Protein AF-A0A4Q9LI13-F1 (afdb_monomer_lite)

pLDDT: mean 93.91, std 5.32, range [58.59, 97.56]

Secondary structure (DSSP, 8-state):
--GGG------PPPPHHHHHHHHHHHHHHTT--B-HHHHHHHHHHHHHS-HHHHHHHHHHHHHHHHTTTS-B-HHHHHHHHHHS--HHHHHHHHT-

Organism: NCBI:txid148818

Sequence (96 aa):
DFIDRALIVKTEEYTGKEIESIVKLRMEEENIAIDKESLKYLVDIASNTSLRYSLNLLTFSNARASKRNRSIILEDIKRVSDIFLDENRAISCLNK

InterPro domains:
  IPR027238 RuvB-like [PTHR11093] (1-94)
  IPR027417 P-loop containing nucleoside triphosphate hydrolase [SSF52540] (2-76)
  IPR041048 RuvB-like, AAA-lid domain [PF17856] (22-86)

Structure (mmCIF, N/CA/C/O backbone):
data_AF-A0A4Q9LI13-F1
#
_entry.id   AF-A0A4Q9LI13-F1
#
loop_
_atom_site.group_PDB
_atom_site.id
_atom_site.type_symbol
_atom_site.label_atom_id
_atom_site.label_alt_id
_atom_site.label_comp_id
_atom_site.label_asym_id
_atom_site.label_entity_id
_atom_site.label_seq_id
_atom_site.pdbx_PDB_ins_code
_atom_site.Cartn_x
_atom_site.Cartn_y
_atom_site.Cartn_z
_atom_site.occupancy
_atom_site.B_iso_or_equiv
_atom_site.auth_seq_id
_atom_site.auth_comp_id
_atom_site.auth_asym_id
_atom_site.auth_atom_id
_atom_site.pdbx_PDB_model_num
ATOM 1 N N . ASP A 1 1 ? -16.788 -9.697 33.188 1.00 69.69 1 ASP A N 1
ATOM 2 C CA . ASP A 1 1 ? -15.831 -10.367 34.084 1.00 69.69 1 ASP A CA 1
ATOM 3 C C . ASP A 1 1 ? -14.404 -10.519 33.537 1.00 69.69 1 ASP A C 1
ATOM 5 O O . ASP A 1 1 ? -13.459 -10.193 34.245 1.00 69.69 1 ASP A O 1
ATOM 9 N N . PHE A 1 2 ? -14.178 -10.993 32.299 1.00 77.56 2 PHE A N 1
ATOM 10 C CA . PHE A 1 2 ? -12.813 -11.019 31.722 1.00 77.56 2 PHE A CA 1
ATOM 11 C C . PHE A 1 2 ? -12.345 -9.655 31.188 1.00 77.56 2 PHE A C 1
ATOM 13 O O . PHE A 1 2 ? -11.173 -9.323 31.331 1.00 77.56 2 PHE A O 1
ATOM 20 N N . ILE A 1 3 ? -13.257 -8.847 30.632 1.00 85.38 3 ILE A N 1
ATOM 21 C CA . ILE A 1 3 ? -12.951 -7.478 30.175 1.00 85.38 3 ILE A CA 1
ATOM 22 C C . ILE A 1 3 ? -12.543 -6.578 31.351 1.00 85.38 3 ILE A C 1
ATOM 24 O O . ILE A 1 3 ? -11.632 -5.773 31.209 1.00 85.38 3 ILE A O 1
ATOM 28 N N . ASP A 1 4 ? -13.129 -6.785 32.533 1.00 85.62 4 ASP A N 1
ATOM 29 C CA . ASP A 1 4 ? -12.859 -5.986 33.740 1.00 85.62 4 ASP A CA 1
ATOM 30 C C . ASP A 1 4 ? -11.448 -6.211 34.318 1.00 85.62 4 ASP A C 1
ATOM 32 O O . ASP A 1 4 ? -10.968 -5.426 35.131 1.00 85.62 4 ASP A O 1
ATOM 36 N N . ARG A 1 5 ? -10.767 -7.280 33.882 1.00 92.44 5 ARG A N 1
ATOM 37 C CA . ARG A 1 5 ? -9.383 -7.6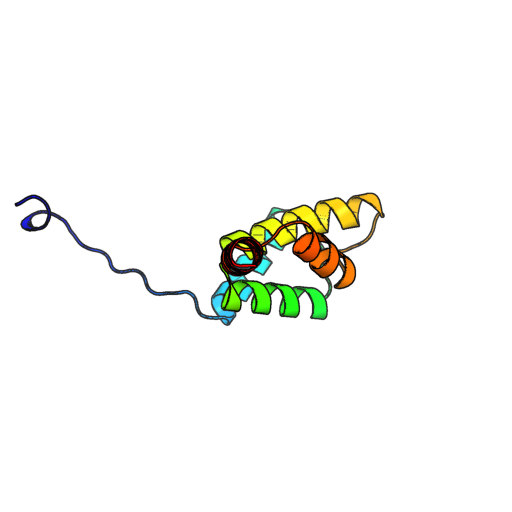24 34.249 1.00 92.44 5 ARG A CA 1
ATOM 38 C C . ARG A 1 5 ? -8.389 -7.399 33.104 1.00 92.44 5 ARG A C 1
ATOM 40 O O . ARG A 1 5 ? -7.214 -7.731 33.250 1.00 92.44 5 ARG A O 1
ATOM 47 N N . ALA A 1 6 ? -8.842 -6.868 31.967 1.00 91.75 6 ALA A N 1
ATOM 48 C CA . ALA A 1 6 ? -8.015 -6.643 30.788 1.00 91.75 6 ALA A CA 1
ATOM 49 C C . ALA A 1 6 ? -7.553 -5.180 30.695 1.00 91.75 6 ALA A C 1
ATOM 51 O O . ALA A 1 6 ? -8.344 -4.251 30.844 1.00 91.75 6 ALA A O 1
ATOM 52 N N . LEU A 1 7 ? -6.270 -4.970 30.381 1.00 92.88 7 LEU A N 1
ATOM 53 C CA . LEU A 1 7 ? -5.757 -3.655 29.996 1.00 92.88 7 LEU A CA 1
ATOM 54 C C . LEU A 1 7 ? -6.065 -3.415 28.514 1.00 92.88 7 LEU A C 1
ATOM 56 O O . LEU A 1 7 ? -5.505 -4.083 27.645 1.00 92.88 7 LEU A O 1
ATOM 60 N N . ILE A 1 8 ? -6.944 -2.456 28.224 1.00 93.31 8 ILE A N 1
ATOM 61 C CA . ILE A 1 8 ? -7.295 -2.089 26.849 1.00 93.31 8 ILE A CA 1
ATOM 62 C C . ILE A 1 8 ? -6.334 -1.004 26.364 1.00 93.31 8 ILE A C 1
ATOM 64 O O . ILE A 1 8 ? -6.390 0.137 26.822 1.00 93.31 8 ILE A O 1
ATOM 68 N N . VAL A 1 9 ? -5.486 -1.352 25.399 1.00 94.94 9 VAL A N 1
ATOM 69 C CA . VAL A 1 9 ? -4.653 -0.389 24.670 1.00 94.94 9 VAL A CA 1
ATOM 70 C C . VAL A 1 9 ? -5.351 -0.054 23.360 1.00 94.94 9 VAL A C 1
ATOM 72 O O . VAL A 1 9 ? -5.613 -0.938 22.547 1.00 94.94 9 VAL A O 1
ATOM 75 N N . LYS A 1 10 ? -5.687 1.222 23.169 1.00 94.94 10 LYS A N 1
ATOM 76 C CA . LYS A 1 10 ? -6.313 1.696 21.933 1.00 94.94 10 LYS A CA 1
ATOM 77 C C . LYS A 1 10 ? -5.249 1.932 20.868 1.00 94.94 10 LYS A C 1
ATOM 79 O O . LYS A 1 10 ? -4.173 2.441 21.169 1.00 94.94 10 LYS A O 1
ATOM 84 N N . THR A 1 11 ? -5.584 1.594 19.633 1.00 96.06 11 THR A N 1
ATOM 85 C CA . THR A 1 11 ? -4.802 1.929 18.444 1.00 96.06 11 THR A CA 1
ATOM 86 C C . THR A 1 11 ? -5.591 2.907 17.592 1.00 96.06 11 THR A C 1
ATOM 88 O O . THR A 1 11 ? -6.818 2.819 17.531 1.00 96.06 11 THR A O 1
ATOM 91 N N . GLU A 1 12 ? -4.886 3.813 16.930 1.00 94.62 12 GLU A N 1
ATOM 92 C CA . GLU A 1 12 ? -5.468 4.766 15.988 1.00 94.62 12 GLU A CA 1
ATOM 93 C C . GLU A 1 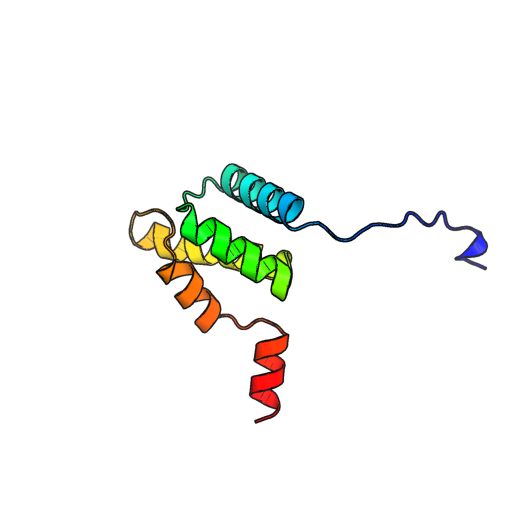12 ? -5.178 4.327 14.551 1.00 94.62 12 GLU A C 1
ATOM 95 O O . GLU A 1 12 ? -4.278 3.521 14.297 1.00 94.62 12 GLU A O 1
ATOM 100 N N . GLU A 1 13 ? -5.978 4.823 13.612 1.00 93.81 13 GLU A N 1
ATOM 101 C CA . GLU A 1 13 ? -5.753 4.576 12.192 1.00 93.81 13 GLU A CA 1
ATOM 102 C C . GLU A 1 13 ? -4.530 5.346 11.696 1.00 93.81 13 GLU A C 1
ATOM 104 O O . GLU A 1 13 ? -4.263 6.470 12.118 1.00 93.81 13 GLU A O 1
ATOM 109 N N . TYR A 1 14 ? -3.808 4.748 10.751 1.00 95.62 14 TYR A N 1
ATOM 110 C CA . TYR A 1 14 ? -2.674 5.410 10.126 1.00 95.62 14 TYR A CA 1
ATOM 111 C C . TYR A 1 14 ? -3.128 6.561 9.230 1.00 95.62 14 TYR A C 1
ATOM 113 O O . TYR A 1 14 ? -4.011 6.422 8.383 1.00 95.62 14 TYR A O 1
ATOM 121 N N . THR A 1 15 ? -2.435 7.684 9.345 1.00 95.19 15 THR A N 1
ATOM 122 C CA . THR A 1 15 ? -2.549 8.811 8.424 1.00 95.19 15 THR A CA 1
ATOM 123 C C . THR A 1 15 ? -1.920 8.483 7.067 1.00 95.19 15 THR A C 1
ATOM 125 O O . THR A 1 15 ? -1.041 7.627 6.953 1.00 95.19 15 THR A O 1
ATOM 128 N N . GLY A 1 16 ? -2.283 9.225 6.015 1.00 91.75 16 GLY A N 1
ATOM 129 C CA . GLY A 1 16 ? -1.685 9.038 4.683 1.00 91.75 16 GLY A CA 1
ATOM 130 C C . GLY A 1 16 ? -0.150 9.155 4.665 1.00 91.75 16 GLY A C 1
ATOM 131 O O . GLY A 1 16 ? 0.516 8.434 3.926 1.00 91.75 16 GLY A O 1
ATOM 132 N N . LYS A 1 17 ? 0.431 9.998 5.533 1.00 94.25 17 LYS A N 1
ATOM 133 C CA . LYS A 1 17 ? 1.893 10.136 5.675 1.00 94.25 17 LYS A CA 1
ATOM 134 C C . LYS A 1 17 ? 2.537 8.905 6.320 1.00 94.25 17 LYS A C 1
ATOM 136 O O . LYS A 1 17 ? 3.630 8.500 5.922 1.00 94.25 17 LYS A O 1
ATOM 141 N N . GLU A 1 18 ? 1.875 8.314 7.311 1.00 96.62 18 GLU A N 1
ATOM 142 C CA . GLU A 1 18 ? 2.337 7.077 7.950 1.00 96.62 18 GLU A CA 1
ATOM 143 C C . GLU A 1 18 ? 2.213 5.898 6.989 1.00 9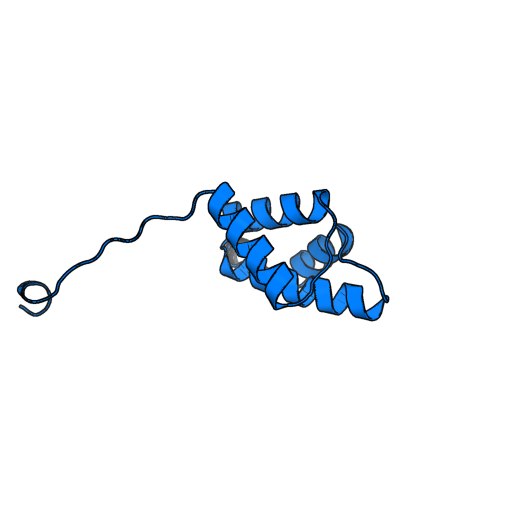6.62 18 GLU A C 1
ATOM 145 O O . GLU A 1 18 ? 3.150 5.115 6.876 1.00 96.62 18 GLU A O 1
ATOM 150 N N . ILE A 1 19 ? 1.124 5.830 6.217 1.00 96.94 19 ILE A N 1
ATOM 151 C CA . ILE A 1 19 ? 0.949 4.841 5.147 1.00 96.94 19 ILE A CA 1
ATOM 152 C C . ILE A 1 19 ? 2.095 4.938 4.133 1.00 96.94 19 ILE A C 1
ATOM 154 O O . ILE A 1 19 ? 2.740 3.930 3.854 1.00 96.94 19 ILE A O 1
ATOM 158 N N . GLU A 1 20 ? 2.400 6.135 3.620 1.00 96.50 20 GLU A N 1
ATOM 159 C CA . GLU A 1 20 ? 3.529 6.338 2.701 1.00 96.50 20 GLU A CA 1
ATOM 160 C C . GLU A 1 20 ? 4.857 5.871 3.316 1.00 96.50 20 GLU A C 1
ATOM 162 O O . GLU A 1 20 ? 5.665 5.232 2.642 1.00 96.50 20 GLU A O 1
ATOM 167 N N . SER A 1 21 ? 5.071 6.143 4.604 1.00 97.25 21 SER A N 1
ATOM 168 C CA . SER A 1 21 ? 6.282 5.724 5.318 1.00 97.25 21 SER A CA 1
ATOM 169 C C . SER A 1 21 ? 6.367 4.202 5.463 1.00 97.25 21 SER A C 1
ATOM 171 O O . SER A 1 21 ? 7.423 3.621 5.226 1.00 97.25 21 SER A O 1
ATOM 173 N N . ILE A 1 22 ? 5.253 3.537 5.779 1.00 97.06 22 ILE A N 1
ATOM 174 C CA . ILE A 1 22 ? 5.173 2.073 5.861 1.00 97.06 22 ILE A CA 1
ATOM 175 C C . ILE A 1 22 ? 5.457 1.438 4.496 1.00 97.06 22 ILE A C 1
ATOM 177 O O . ILE A 1 22 ? 6.202 0.461 4.415 1.00 97.06 22 ILE A O 1
ATOM 181 N N . VAL A 1 23 ? 4.897 1.994 3.418 1.00 96.62 23 VAL A N 1
ATOM 182 C CA . VAL A 1 23 ? 5.142 1.505 2.053 1.00 96.62 23 VAL A CA 1
ATOM 183 C C . VAL A 1 23 ? 6.619 1.670 1.682 1.00 96.62 23 VAL A C 1
ATOM 185 O O . VAL A 1 23 ? 7.214 0.725 1.172 1.00 96.62 23 VAL A O 1
ATOM 188 N N . LYS A 1 24 ? 7.244 2.811 2.004 1.00 96.75 24 LYS A N 1
ATOM 189 C CA . LYS A 1 24 ? 8.687 3.024 1.786 1.00 96.75 24 LYS A CA 1
ATOM 190 C C . LYS A 1 24 ? 9.551 2.030 2.558 1.00 96.75 24 LYS A C 1
ATOM 192 O O . LYS A 1 24 ? 10.446 1.440 1.966 1.00 96.75 24 LYS A O 1
ATOM 197 N N . LEU A 1 25 ? 9.242 1.775 3.830 1.00 97.56 25 LEU A N 1
ATOM 198 C CA . LEU A 1 25 ? 9.942 0.757 4.622 1.00 97.56 25 LEU A CA 1
ATOM 199 C C . LEU A 1 25 ? 9.831 -0.631 3.978 1.00 97.56 25 LEU A C 1
ATOM 201 O O . LEU A 1 25 ? 10.806 -1.371 3.927 1.00 97.56 25 LEU A O 1
ATOM 205 N N . ARG A 1 26 ? 8.658 -0.992 3.446 1.00 96.81 26 ARG A N 1
ATOM 206 C CA . ARG A 1 26 ? 8.481 -2.257 2.715 1.00 96.81 26 ARG A CA 1
ATOM 207 C C . ARG A 1 26 ? 9.279 -2.305 1.417 1.00 96.81 26 ARG A C 1
ATOM 209 O O . ARG A 1 26 ? 9.850 -3.343 1.111 1.00 96.81 26 ARG A O 1
ATOM 216 N N . MET A 1 27 ? 9.356 -1.199 0.682 1.00 96.38 27 MET A N 1
ATOM 217 C CA . MET A 1 27 ? 10.194 -1.113 -0.514 1.00 96.38 27 MET A CA 1
ATOM 218 C C . MET A 1 27 ? 11.676 -1.311 -0.192 1.00 96.38 27 MET A C 1
ATOM 220 O O . MET A 1 27 ? 12.362 -1.996 -0.941 1.00 96.38 27 MET A O 1
ATOM 224 N N . GLU A 1 28 ? 12.162 -0.724 0.902 1.00 96.75 28 GLU A N 1
ATOM 225 C CA . GLU A 1 28 ? 13.547 -0.885 1.350 1.00 96.75 28 GLU A CA 1
ATOM 226 C C . GLU A 1 28 ? 13.832 -2.337 1.758 1.00 96.75 28 GLU A C 1
ATOM 228 O O . GLU A 1 28 ? 14.784 -2.932 1.257 1.00 96.75 28 GLU A O 1
ATOM 233 N N . GLU A 1 29 ? 12.966 -2.941 2.576 1.00 96.12 29 GLU A N 1
ATOM 234 C CA . GLU A 1 29 ? 13.080 -4.345 3.006 1.00 96.12 29 GLU A CA 1
ATOM 235 C C . GLU A 1 29 ? 13.069 -5.330 1.821 1.00 96.12 29 GLU A C 1
ATOM 237 O O . GLU A 1 29 ? 13.883 -6.251 1.753 1.00 96.12 29 GLU A O 1
ATOM 242 N N . GLU A 1 30 ? 12.171 -5.130 0.851 1.00 93.12 30 GLU A N 1
ATOM 243 C CA . GLU A 1 30 ? 12.032 -6.005 -0.322 1.00 93.12 30 GLU A CA 1
ATOM 244 C C . GLU A 1 30 ? 12.957 -5.610 -1.494 1.00 93.12 30 GLU A C 1
ATOM 246 O O . GLU A 1 30 ? 12.918 -6.248 -2.548 1.00 93.12 30 GLU A O 1
ATOM 251 N N . ASN A 1 31 ? 13.808 -4.587 -1.329 1.00 94.50 31 ASN A N 1
ATOM 252 C CA . ASN A 1 31 ? 14.678 -4.024 -2.372 1.00 94.50 31 ASN A CA 1
ATOM 253 C C . ASN A 1 31 ? 13.928 -3.665 -3.674 1.00 94.50 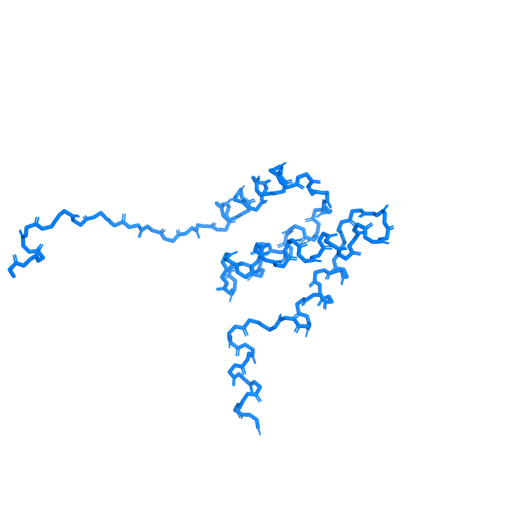31 ASN A C 1
ATOM 255 O O . ASN A 1 31 ? 14.354 -3.990 -4.786 1.00 94.50 31 ASN A O 1
ATOM 259 N N . ILE A 1 32 ? 12.788 -2.989 -3.539 1.00 95.69 32 ILE A N 1
ATOM 260 C CA . ILE A 1 32 ? 11.890 -2.632 -4.640 1.00 95.69 32 ILE A CA 1
ATOM 261 C C . ILE A 1 32 ? 12.139 -1.196 -5.097 1.00 95.69 32 ILE A C 1
ATOM 263 O O . ILE A 1 32 ? 11.986 -0.242 -4.337 1.00 95.69 32 ILE A O 1
ATOM 267 N N . ALA A 1 33 ? 12.422 -1.032 -6.389 1.00 94.12 33 ALA A N 1
ATOM 268 C CA . ALA A 1 33 ? 12.464 0.272 -7.040 1.00 94.12 33 ALA A CA 1
ATOM 269 C C . ALA A 1 33 ? 11.109 0.611 -7.688 1.00 94.12 33 ALA A C 1
ATOM 271 O O . ALA A 1 33 ? 10.582 -0.160 -8.494 1.00 94.12 33 ALA A O 1
ATOM 272 N N . ILE A 1 34 ? 10.580 1.796 -7.384 1.00 94.88 34 ILE A N 1
ATOM 273 C CA . ILE A 1 34 ? 9.311 2.340 -7.896 1.00 94.88 34 ILE A CA 1
ATOM 274 C C . ILE A 1 34 ? 9.485 3.829 -8.213 1.00 94.88 34 ILE A C 1
ATOM 276 O O . ILE A 1 34 ? 10.241 4.530 -7.534 1.00 94.88 34 ILE A O 1
ATOM 280 N N . ASP A 1 35 ? 8.800 4.329 -9.239 1.00 93.19 35 ASP A N 1
ATOM 281 C CA . ASP A 1 35 ? 8.776 5.766 -9.515 1.00 93.19 35 ASP A CA 1
ATOM 282 C C . ASP A 1 35 ? 7.852 6.535 -8.544 1.00 93.19 35 ASP A C 1
ATOM 284 O O . ASP A 1 35 ? 6.976 5.974 -7.881 1.00 93.19 35 ASP A O 1
ATOM 288 N N . LYS A 1 36 ? 8.050 7.855 -8.447 1.00 93.88 36 LYS A N 1
ATOM 289 C CA . LYS A 1 36 ? 7.319 8.706 -7.492 1.00 93.88 36 LYS A CA 1
ATOM 290 C C . LYS A 1 36 ? 5.812 8.770 -7.760 1.00 93.88 36 LYS A C 1
ATOM 292 O O . LYS A 1 36 ? 5.042 8.891 -6.810 1.00 93.88 36 LYS A O 1
ATOM 297 N N . GLU A 1 37 ? 5.394 8.731 -9.024 1.00 95.44 37 GLU A N 1
ATOM 298 C CA . GLU A 1 37 ? 3.979 8.802 -9.403 1.00 95.44 37 GLU A CA 1
ATOM 299 C C . GLU A 1 37 ? 3.263 7.505 -9.011 1.00 95.44 37 GLU A C 1
ATOM 301 O O . GLU A 1 37 ? 2.205 7.538 -8.382 1.00 95.44 37 GLU A O 1
ATOM 306 N N . SER A 1 38 ? 3.897 6.368 -9.286 1.00 95.62 38 SER A N 1
ATOM 307 C CA . SER A 1 38 ? 3.438 5.038 -8.892 1.00 95.62 38 SER A CA 1
ATOM 308 C C . SER A 1 38 ? 3.342 4.872 -7.383 1.00 95.62 38 SER A C 1
ATOM 310 O O . SER A 1 38 ? 2.353 4.327 -6.897 1.00 95.62 38 SER A O 1
ATOM 312 N N . LEU A 1 39 ? 4.327 5.372 -6.629 1.00 96.00 39 LEU A N 1
ATOM 313 C CA . LEU A 1 39 ? 4.276 5.352 -5.167 1.00 96.00 39 LEU A CA 1
ATOM 314 C C . LEU A 1 39 ? 3.078 6.150 -4.646 1.00 96.00 39 LEU A C 1
ATOM 316 O O . LEU A 1 39 ? 2.335 5.659 -3.800 1.00 96.00 39 LEU A O 1
ATOM 320 N N . LYS A 1 40 ? 2.858 7.358 -5.176 1.00 96.00 40 LYS A N 1
ATOM 321 C CA . LYS A 1 40 ? 1.716 8.188 -4.782 1.00 96.00 40 LYS A CA 1
ATOM 322 C C . LYS A 1 40 ? 0.390 7.482 -5.077 1.00 96.00 40 LYS A C 1
ATOM 324 O O . LYS A 1 40 ? -0.459 7.394 -4.197 1.00 96.00 40 LYS A O 1
ATOM 329 N N . TYR A 1 41 ? 0.251 6.912 -6.272 1.00 96.31 41 TYR A N 1
ATOM 330 C CA . TYR A 1 41 ? -0.939 6.151 -6.653 1.00 96.31 41 TYR A CA 1
ATOM 331 C C . TYR A 1 41 ? -1.182 4.940 -5.738 1.00 96.31 41 TYR A C 1
ATOM 333 O O . TYR A 1 41 ? -2.317 4.647 -5.367 1.00 96.31 41 TYR A O 1
ATOM 341 N N . LEU A 1 42 ? -0.118 4.249 -5.330 1.00 96.12 42 LEU A N 1
ATOM 342 C CA . LEU A 1 42 ? -0.194 3.103 -4.428 1.00 96.12 42 LEU A CA 1
ATOM 343 C C . LEU A 1 42 ? -0.638 3.493 -3.005 1.00 96.12 42 LEU A C 1
ATOM 345 O O . LEU A 1 42 ? -1.408 2.762 -2.373 1.00 96.12 42 LEU A O 1
ATOM 349 N N . VAL A 1 43 ? -0.181 4.650 -2.515 1.00 96.25 43 VAL A N 1
ATOM 350 C CA . VAL A 1 43 ? -0.621 5.235 -1.237 1.00 96.25 43 VAL A CA 1
ATOM 351 C C . VAL A 1 43 ? -2.088 5.653 -1.314 1.00 96.25 43 VAL A C 1
ATOM 353 O O . VAL A 1 43 ? -2.854 5.323 -0.412 1.00 96.25 43 VAL A O 1
ATOM 356 N N . ASP A 1 44 ? -2.514 6.271 -2.417 1.00 95.69 44 ASP A N 1
ATOM 357 C CA . ASP A 1 44 ? -3.921 6.625 -2.631 1.00 95.69 44 ASP A CA 1
ATOM 358 C C . ASP A 1 44 ? -4.818 5.372 -2.631 1.00 95.69 44 ASP A C 1
ATOM 360 O O . ASP A 1 44 ? -5.900 5.377 -2.040 1.00 95.69 44 ASP A O 1
ATOM 364 N N . ILE A 1 45 ? -4.371 4.257 -3.228 1.00 95.44 45 ILE A N 1
ATOM 365 C CA . ILE A 1 45 ? -5.088 2.974 -3.136 1.00 95.44 45 ILE A CA 1
ATOM 366 C C . ILE A 1 45 ? -5.187 2.512 -1.680 1.00 95.44 45 ILE A C 1
ATOM 368 O O . ILE A 1 45 ? -6.270 2.116 -1.248 1.00 95.44 45 ILE A O 1
ATOM 372 N N . ALA A 1 46 ? -4.092 2.566 -0.916 1.00 95.75 46 ALA A N 1
ATOM 373 C CA . ALA A 1 46 ? -4.073 2.133 0.481 1.00 95.75 46 ALA A CA 1
ATOM 374 C C . ALA A 1 46 ? -5.078 2.909 1.342 1.00 95.75 46 ALA A C 1
ATOM 376 O O . ALA A 1 46 ? -5.776 2.298 2.149 1.00 95.75 46 ALA A O 1
ATOM 377 N N . SER A 1 47 ? -5.178 4.226 1.136 1.00 93.81 47 SER A N 1
ATOM 378 C CA . SER A 1 47 ? -6.118 5.093 1.854 1.00 93.81 47 SER A CA 1
ATOM 379 C C . SER A 1 47 ? -7.582 4.849 1.483 1.00 93.81 47 SER A C 1
ATOM 381 O O . SER A 1 47 ? -8.450 5.020 2.330 1.00 93.81 47 SER A O 1
ATOM 383 N N . ASN A 1 48 ? -7.871 4.440 0.244 1.00 93.12 48 ASN A N 1
ATOM 384 C CA . ASN A 1 48 ? -9.242 4.169 -0.210 1.00 93.12 48 ASN A CA 1
ATOM 385 C C . ASN A 1 48 ? -9.699 2.718 0.018 1.00 93.12 48 ASN A C 1
ATOM 387 O O . ASN A 1 48 ? -10.880 2.415 -0.138 1.00 93.12 48 ASN A O 1
ATOM 391 N N . THR A 1 49 ? -8.772 1.806 0.321 1.00 94.62 49 THR A N 1
ATOM 392 C CA . THR A 1 49 ? -9.056 0.371 0.467 1.00 94.62 49 THR A CA 1
ATOM 393 C C . THR A 1 49 ? -8.505 -0.156 1.791 1.00 94.62 49 THR A C 1
ATOM 395 O O . THR A 1 49 ? -9.139 -0.017 2.830 1.00 94.62 49 THR A O 1
ATOM 398 N N . SER A 1 50 ? -7.323 -0.771 1.776 1.00 95.25 50 SER A N 1
ATOM 399 C CA . SER A 1 50 ? -6.600 -1.179 2.969 1.00 95.25 50 SER A CA 1
ATOM 400 C C . SER A 1 50 ? -5.094 -1.147 2.730 1.00 95.25 50 SER A C 1
ATOM 402 O O . SER A 1 50 ? -4.604 -1.425 1.629 1.00 95.25 50 SER A O 1
ATOM 404 N N . LEU A 1 51 ? -4.341 -0.905 3.805 1.00 95.94 51 LEU A N 1
ATOM 405 C CA . LEU A 1 51 ? -2.880 -0.983 3.790 1.00 95.94 51 LEU A CA 1
ATOM 406 C C . LEU A 1 51 ? -2.392 -2.362 3.322 1.00 95.94 51 LEU A C 1
ATOM 408 O O . LEU A 1 51 ? -1.483 -2.455 2.503 1.00 95.94 51 LEU A O 1
ATOM 412 N N . ARG A 1 52 ? -3.030 -3.443 3.789 1.00 96.06 52 ARG A N 1
ATOM 413 C CA . ARG A 1 52 ? -2.666 -4.817 3.412 1.00 96.06 52 ARG A CA 1
ATOM 414 C C . ARG A 1 52 ? -2.813 -5.061 1.911 1.00 96.06 52 ARG A C 1
ATOM 416 O O . ARG A 1 52 ? -1.937 -5.675 1.311 1.00 96.06 52 ARG A O 1
ATOM 423 N N . TYR A 1 53 ? -3.903 -4.588 1.311 1.00 96.69 53 TYR A N 1
ATOM 424 C CA . TYR A 1 53 ? -4.121 -4.739 -0.125 1.00 96.69 53 TYR A CA 1
ATOM 425 C C . TYR A 1 53 ? -3.047 -4.002 -0.932 1.00 96.69 53 TYR A C 1
ATOM 427 O O . TYR A 1 53 ? -2.439 -4.596 -1.819 1.00 96.69 53 TYR A O 1
ATOM 435 N N . SER A 1 54 ? -2.740 -2.756 -0.566 1.00 96.69 54 SER A N 1
ATOM 436 C CA . SER A 1 54 ? -1.689 -1.969 -1.220 1.00 96.69 54 SER A CA 1
ATOM 437 C C . SER A 1 54 ? -0.299 -2.620 -1.118 1.00 96.69 54 SER A C 1
ATOM 439 O O . SER A 1 54 ? 0.409 -2.721 -2.119 1.00 96.69 54 SER A O 1
ATOM 441 N N . LEU A 1 55 ? 0.069 -3.172 0.044 1.00 96.75 55 LEU A N 1
ATOM 442 C CA . LEU A 1 55 ? 1.335 -3.903 0.197 1.00 96.75 55 LEU A CA 1
ATOM 443 C C . LEU A 1 55 ? 1.401 -5.165 -0.673 1.00 96.75 55 LEU A C 1
ATOM 445 O O . LEU A 1 55 ? 2.421 -5.428 -1.298 1.00 96.75 55 LEU A O 1
ATOM 449 N N . ASN A 1 56 ? 0.304 -5.912 -0.796 1.00 96.62 56 ASN A N 1
ATOM 450 C CA . ASN A 1 56 ? 0.268 -7.054 -1.709 1.00 96.62 56 ASN A CA 1
ATOM 451 C C . ASN A 1 56 ? 0.406 -6.606 -3.175 1.00 96.62 56 ASN A C 1
ATOM 453 O O . ASN A 1 56 ? 1.130 -7.235 -3.950 1.00 96.62 56 ASN A O 1
ATOM 457 N N . LEU A 1 57 ? -0.251 -5.504 -3.562 1.00 97.06 57 LEU A N 1
ATOM 458 C CA . LEU A 1 57 ? -0.095 -4.928 -4.900 1.00 97.06 57 LEU A CA 1
ATOM 459 C C . LEU A 1 57 ? 1.356 -4.529 -5.180 1.00 97.06 57 LEU A C 1
ATOM 461 O O . LEU A 1 57 ? 1.812 -4.749 -6.302 1.00 97.06 57 LEU A O 1
ATOM 465 N N . LEU A 1 58 ? 2.087 -3.994 -4.194 1.00 97.38 58 LEU A N 1
ATOM 466 C CA . LEU A 1 58 ? 3.515 -3.685 -4.316 1.00 97.38 58 LEU A CA 1
ATOM 467 C C . LEU A 1 58 ? 4.316 -4.933 -4.705 1.00 97.38 58 LEU A C 1
ATOM 469 O O . LEU A 1 58 ? 5.002 -4.922 -5.729 1.00 97.38 58 LEU A O 1
ATOM 473 N N . THR A 1 59 ? 4.176 -6.025 -3.950 1.00 96.31 59 THR A N 1
ATOM 474 C CA . THR A 1 59 ? 4.910 -7.277 -4.187 1.00 96.31 59 THR A CA 1
ATOM 475 C C . THR A 1 59 ? 4.578 -7.887 -5.555 1.00 96.31 59 THR A C 1
ATOM 477 O O . THR A 1 59 ? 5.476 -8.281 -6.305 1.00 96.31 59 THR A O 1
ATOM 480 N N . PHE A 1 60 ? 3.299 -7.923 -5.948 1.00 96.50 60 PHE A N 1
ATOM 481 C CA . PHE A 1 60 ? 2.904 -8.451 -7.261 1.00 96.50 60 PHE A CA 1
ATOM 482 C C . PHE A 1 60 ? 3.333 -7.545 -8.423 1.00 96.50 60 PHE A C 1
ATOM 484 O O . PHE A 1 60 ? 3.737 -8.041 -9.481 1.00 96.50 60 PHE A O 1
ATOM 491 N N . SER A 1 61 ? 3.284 -6.225 -8.233 1.00 96.94 61 SER A N 1
ATOM 492 C CA . SER A 1 61 ? 3.770 -5.257 -9.222 1.00 96.94 61 SER A CA 1
ATOM 493 C C . SER A 1 61 ? 5.279 -5.379 -9.396 1.00 96.94 61 SER A C 1
ATOM 495 O O . SER A 1 61 ? 5.754 -5.370 -10.532 1.00 96.94 61 SER A O 1
ATOM 497 N N . ASN A 1 62 ? 6.020 -5.605 -8.306 1.00 96.81 62 ASN A N 1
ATOM 498 C CA . ASN A 1 62 ? 7.446 -5.901 -8.365 1.00 96.81 62 ASN A CA 1
ATOM 499 C C . ASN A 1 62 ? 7.705 -7.177 -9.164 1.00 96.81 62 ASN A C 1
ATOM 501 O O . ASN A 1 62 ? 8.424 -7.134 -10.153 1.00 96.81 62 ASN A O 1
ATOM 505 N N . ALA A 1 63 ? 7.033 -8.287 -8.845 1.00 95.38 63 ALA A N 1
ATOM 506 C CA . ALA A 1 63 ? 7.194 -9.541 -9.585 1.00 95.38 63 ALA A CA 1
ATOM 507 C C . ALA A 1 63 ? 6.938 -9.377 -11.099 1.00 95.38 63 ALA A C 1
ATOM 509 O O . ALA A 1 63 ? 7.609 -9.992 -11.935 1.00 95.38 63 ALA A O 1
ATOM 510 N N . ARG A 1 64 ? 5.977 -8.525 -11.477 1.00 94.94 64 ARG A N 1
ATOM 511 C CA . ARG A 1 64 ? 5.687 -8.186 -12.877 1.00 94.94 64 ARG A CA 1
ATOM 512 C C . ARG A 1 64 ? 6.781 -7.325 -13.520 1.00 94.94 64 ARG A C 1
ATOM 514 O O . ARG A 1 64 ? 7.106 -7.557 -14.692 1.00 94.94 64 ARG A O 1
ATOM 521 N N . ALA A 1 65 ? 7.307 -6.344 -12.794 1.00 95.50 65 ALA A N 1
ATOM 522 C CA . ALA A 1 65 ? 8.351 -5.435 -13.255 1.00 95.50 65 ALA A CA 1
ATOM 523 C C . ALA A 1 65 ? 9.720 -6.134 -13.347 1.00 95.50 65 ALA A C 1
ATOM 525 O O . ALA A 1 65 ? 10.400 -6.015 -14.368 1.00 95.50 65 ALA A O 1
ATOM 526 N N . SER A 1 66 ? 10.067 -6.975 -12.367 1.00 94.06 66 SER A N 1
ATOM 527 C CA . SER A 1 66 ? 11.290 -7.786 -12.350 1.00 94.06 66 SER A CA 1
ATOM 528 C C . SER A 1 66 ? 11.358 -8.743 -13.538 1.00 94.06 66 SER A C 1
ATOM 530 O O . SER A 1 66 ? 12.411 -8.875 -14.150 1.00 94.06 66 SER A O 1
ATOM 532 N N . LYS A 1 67 ? 10.230 -9.334 -13.967 1.00 94.19 67 LYS A N 1
ATOM 533 C CA . LYS A 1 67 ? 10.171 -10.132 -15.212 1.00 94.19 67 LYS A CA 1
ATOM 534 C C . LYS A 1 67 ? 10.565 -9.347 -16.470 1.00 94.19 67 LYS A C 1
ATOM 536 O O . LYS A 1 67 ? 10.871 -9.953 -17.491 1.00 94.19 67 LYS A O 1
ATOM 541 N N . ARG A 1 68 ? 10.518 -8.015 -16.418 1.00 93.31 68 ARG A N 1
ATOM 542 C CA . ARG A 1 68 ? 10.901 -7.093 -17.497 1.00 93.31 68 ARG A CA 1
ATOM 543 C C . ARG A 1 68 ? 12.232 -6.385 -17.220 1.00 93.31 68 ARG A C 1
ATOM 545 O O . ARG A 1 68 ? 12.571 -5.470 -17.961 1.00 93.31 68 ARG A O 1
ATOM 552 N N . ASN A 1 69 ? 12.963 -6.788 -16.175 1.00 93.12 69 ASN A N 1
ATOM 553 C CA . ASN A 1 69 ? 14.232 -6.189 -15.748 1.00 93.12 69 ASN A CA 1
ATOM 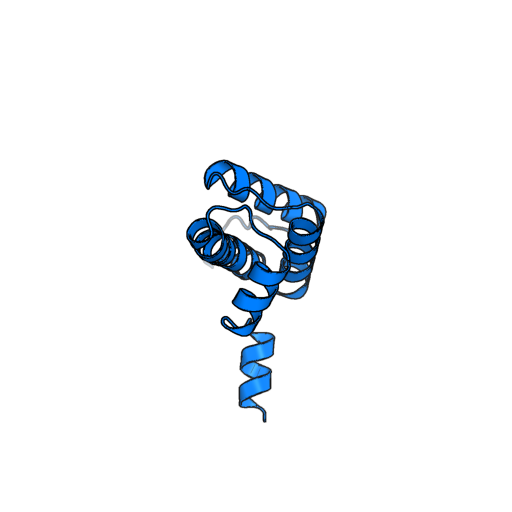554 C C . ASN A 1 69 ? 14.164 -4.661 -15.576 1.00 93.12 69 ASN A C 1
ATOM 556 O O . ASN A 1 69 ? 15.095 -3.945 -15.938 1.00 93.12 69 ASN A O 1
ATOM 560 N N . ARG A 1 70 ? 13.046 -4.152 -15.048 1.00 94.38 70 ARG A N 1
ATOM 561 C CA . ARG A 1 70 ? 12.855 -2.722 -14.773 1.00 94.38 70 ARG A CA 1
ATOM 562 C C . ARG A 1 70 ? 12.194 -2.496 -13.416 1.00 94.38 70 ARG A C 1
ATOM 564 O O . ARG A 1 70 ? 11.625 -3.422 -12.843 1.00 94.38 70 ARG A O 1
ATOM 571 N N . SER A 1 71 ? 12.242 -1.256 -12.937 1.00 94.94 71 SER A N 1
ATOM 572 C CA . SER A 1 71 ? 11.486 -0.792 -11.770 1.00 94.94 71 SER A CA 1
ATOM 573 C C . SER A 1 71 ? 9.980 -0.794 -12.037 1.00 94.94 71 SER A C 1
ATOM 575 O O . SER A 1 71 ? 9.544 -0.789 -13.196 1.00 94.94 71 SER A O 1
ATOM 577 N N . ILE A 1 72 ? 9.187 -0.778 -10.966 1.00 96.81 72 ILE A N 1
ATOM 578 C CA . ILE A 1 72 ? 7.727 -0.660 -11.039 1.00 96.81 72 ILE A CA 1
ATOM 579 C C . ILE A 1 72 ? 7.354 0.679 -11.677 1.00 96.81 72 ILE A C 1
ATOM 581 O O . ILE A 1 72 ? 7.914 1.713 -11.310 1.00 96.81 72 ILE A O 1
ATOM 585 N N . ILE A 1 73 ? 6.394 0.625 -12.604 1.00 96.12 73 ILE A N 1
ATOM 586 C CA . ILE A 1 73 ? 5.727 1.795 -13.185 1.00 96.12 73 ILE A CA 1
ATOM 587 C C . ILE A 1 73 ? 4.215 1.725 -12.958 1.00 96.12 73 ILE A C 1
ATOM 589 O O . ILE A 1 73 ? 3.670 0.668 -12.627 1.00 96.12 73 ILE A O 1
ATOM 593 N N . LEU A 1 74 ? 3.518 2.829 -13.227 1.00 96.19 74 LEU A N 1
ATOM 594 C CA . LEU A 1 74 ? 2.091 2.975 -12.932 1.00 96.19 74 LEU A CA 1
ATOM 595 C C . LEU A 1 74 ? 1.238 1.909 -13.635 1.00 96.19 74 LEU A C 1
ATOM 597 O O . LEU A 1 74 ? 0.248 1.423 -13.087 1.00 96.19 74 LEU A O 1
ATOM 601 N N . GLU A 1 75 ? 1.641 1.521 -14.847 1.00 95.88 75 GLU A N 1
ATOM 602 C CA . GLU A 1 75 ? 0.990 0.468 -15.628 1.00 95.88 75 GLU A CA 1
ATOM 603 C C . GLU A 1 75 ? 0.997 -0.888 -14.908 1.00 95.88 75 GLU A C 1
ATOM 605 O O . GLU A 1 75 ? 0.022 -1.630 -14.999 1.00 95.88 75 GLU A O 1
ATOM 610 N N . ASP A 1 76 ? 2.059 -1.226 -14.169 1.00 96.06 76 ASP A N 1
ATOM 611 C CA . ASP A 1 76 ? 2.106 -2.502 -13.453 1.00 96.06 76 ASP A CA 1
ATOM 612 C C . ASP A 1 76 ? 1.097 -2.532 -12.323 1.00 96.06 76 ASP A C 1
ATOM 614 O O . ASP A 1 76 ? 0.365 -3.510 -12.205 1.00 96.06 76 ASP A O 1
ATOM 618 N N . ILE A 1 77 ? 1.021 -1.449 -11.550 1.00 96.62 77 ILE A N 1
ATOM 619 C CA . ILE A 1 77 ? 0.103 -1.344 -10.415 1.00 96.62 77 ILE A CA 1
ATOM 620 C C . ILE A 1 77 ? -1.336 -1.406 -10.909 1.00 96.62 77 ILE A C 1
ATOM 622 O O . ILE A 1 77 ? -2.125 -2.183 -10.378 1.00 96.62 77 ILE A O 1
ATOM 626 N N . LYS A 1 78 ? -1.664 -0.659 -11.972 1.00 96.00 78 LYS A N 1
ATOM 627 C CA . LYS A 1 78 ? -2.988 -0.709 -12.611 1.00 96.00 78 LYS A CA 1
ATOM 628 C C . LYS A 1 78 ? -3.310 -2.104 -13.132 1.00 96.00 78 LYS A C 1
ATOM 630 O O . LYS A 1 78 ? -4.385 -2.636 -12.889 1.00 96.00 78 LYS A O 1
ATOM 635 N N . ARG A 1 79 ? -2.360 -2.750 -13.809 1.00 96.06 79 ARG A N 1
ATOM 636 C CA . ARG A 1 79 ? -2.606 -4.081 -14.359 1.00 96.06 79 ARG A CA 1
ATOM 637 C C . ARG A 1 79 ? -2.776 -5.139 -13.270 1.00 96.06 79 ARG A C 1
ATOM 639 O O . ARG A 1 79 ? -3.548 -6.074 -13.459 1.00 96.06 79 ARG A O 1
ATOM 646 N N . VAL A 1 80 ? -2.044 -5.032 -12.164 1.00 96.50 80 VAL A N 1
ATOM 647 C CA . VAL A 1 80 ? -2.192 -5.935 -11.017 1.00 96.50 80 VAL A CA 1
ATOM 648 C C . VAL A 1 80 ? -3.514 -5.661 -10.299 1.00 96.50 80 VAL A C 1
ATOM 650 O O . VAL A 1 80 ? -4.222 -6.620 -10.007 1.00 96.50 80 VAL A O 1
ATOM 653 N N . SER A 1 81 ? -3.903 -4.401 -10.091 1.00 94.94 81 SER A N 1
ATOM 654 C CA . SER A 1 81 ? -5.189 -4.059 -9.470 1.00 94.94 81 SER A CA 1
ATOM 655 C C . SER A 1 81 ? -6.394 -4.431 -10.341 1.00 94.94 81 SER A C 1
ATOM 657 O O . SER A 1 81 ? -7.474 -4.693 -9.821 1.00 94.94 81 SER A O 1
ATOM 659 N N . ASP A 1 82 ? -6.244 -4.514 -11.661 1.00 93.81 82 ASP A N 1
ATOM 660 C CA . ASP A 1 82 ? -7.292 -5.048 -12.537 1.00 93.81 82 ASP A CA 1
ATOM 661 C C . ASP A 1 82 ? -7.515 -6.554 -12.341 1.00 93.81 82 ASP A C 1
ATOM 663 O O . ASP A 1 82 ? -8.636 -7.035 -12.489 1.00 93.81 82 ASP A O 1
ATOM 667 N N . ILE A 1 83 ? -6.448 -7.300 -12.037 1.00 94.31 83 ILE A N 1
ATOM 668 C CA . ILE A 1 83 ? -6.489 -8.760 -11.867 1.00 94.31 83 ILE A CA 1
ATOM 669 C C . ILE A 1 83 ? -6.918 -9.127 -10.444 1.00 94.31 83 ILE A C 1
ATOM 671 O O . ILE A 1 83 ? -7.713 -10.046 -10.256 1.00 94.31 83 ILE A O 1
ATOM 675 N N . PHE A 1 84 ? -6.383 -8.425 -9.447 1.00 95.25 84 PHE A N 1
ATOM 676 C CA . PHE A 1 84 ? -6.670 -8.653 -8.038 1.00 95.25 84 PHE A CA 1
ATOM 677 C C . PHE A 1 84 ? -7.629 -7.578 -7.546 1.00 95.25 84 PHE A C 1
ATOM 679 O O . PHE A 1 84 ? -7.247 -6.424 -7.418 1.00 95.25 84 PHE A O 1
ATOM 686 N N . LEU A 1 85 ? -8.877 -7.960 -7.291 1.00 94.06 85 LEU A N 1
ATOM 687 C CA . LEU A 1 85 ? -9.908 -7.048 -6.804 1.00 94.06 85 LEU A CA 1
ATOM 688 C C . LEU A 1 85 ? -9.739 -6.802 -5.301 1.00 94.06 85 LEU A C 1
ATOM 690 O O . LEU A 1 85 ? -9.451 -7.733 -4.547 1.00 94.06 85 LEU A O 1
ATOM 694 N N . ASP A 1 86 ? -9.975 -5.568 -4.860 1.00 94.12 86 ASP A N 1
ATOM 695 C CA . ASP A 1 86 ? -10.259 -5.297 -3.452 1.00 94.12 86 ASP A CA 1
ATOM 696 C C . ASP A 1 86 ? -11.685 -5.739 -3.087 1.00 94.12 86 ASP A C 1
ATOM 698 O O . ASP A 1 86 ? -12.526 -6.002 -3.954 1.00 94.12 86 ASP A O 1
ATOM 702 N N . GLU A 1 87 ? -11.953 -5.818 -1.786 1.00 92.06 87 GLU A N 1
ATOM 703 C CA . GLU A 1 87 ? -13.225 -6.285 -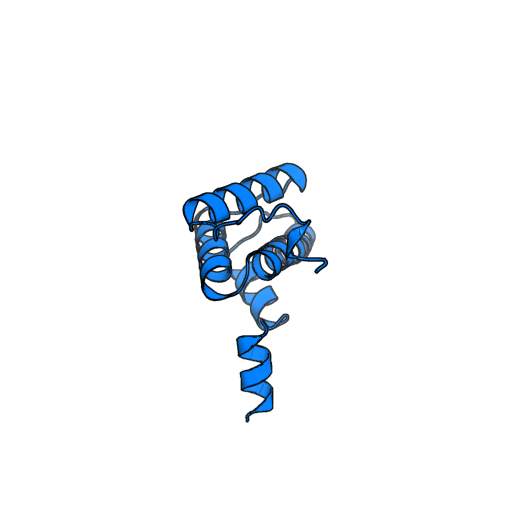1.233 1.00 92.06 87 GLU A CA 1
ATOM 704 C C . GLU A 1 87 ? -14.436 -5.521 -1.790 1.00 92.06 87 GLU A C 1
ATOM 706 O O . GLU A 1 87 ? -15.405 -6.142 -2.231 1.00 92.06 87 GLU A O 1
ATOM 711 N N . ASN A 1 88 ? -14.366 -4.188 -1.861 1.00 91.38 88 ASN A N 1
ATOM 712 C CA . ASN A 1 88 ? -15.485 -3.364 -2.319 1.00 91.38 88 ASN A CA 1
ATOM 713 C C . ASN A 1 88 ? -15.805 -3.639 -3.794 1.00 91.38 88 ASN A C 1
ATOM 715 O O . ASN A 1 88 ? -16.972 -3.771 -4.177 1.00 91.38 88 ASN A O 1
ATOM 719 N N . ARG A 1 89 ? -14.769 -3.776 -4.631 1.00 92.19 89 ARG A N 1
ATOM 720 C CA . ARG A 1 89 ? -14.937 -4.142 -6.045 1.00 92.19 89 ARG A CA 1
ATOM 721 C C . ARG A 1 89 ? -15.473 -5.559 -6.212 1.00 92.19 89 ARG A C 1
ATOM 723 O O . ARG A 1 89 ? -16.343 -5.765 -7.055 1.00 92.19 89 ARG A O 1
ATOM 730 N N . ALA A 1 90 ? -15.002 -6.514 -5.413 1.00 92.56 90 ALA A N 1
ATOM 731 C CA . ALA A 1 90 ? -15.484 -7.893 -5.457 1.00 92.56 90 ALA A CA 1
ATOM 732 C C . ALA A 1 90 ? -16.982 -7.981 -5.118 1.00 92.56 90 ALA A C 1
ATOM 734 O O . ALA A 1 90 ? -17.740 -8.618 -5.850 1.00 92.56 90 ALA A O 1
ATOM 735 N N . ILE A 1 91 ? -17.430 -7.273 -4.076 1.00 94.06 91 ILE A N 1
ATOM 736 C CA . ILE A 1 91 ? -18.851 -7.184 -3.708 1.00 94.06 91 ILE A CA 1
ATOM 737 C C . ILE A 1 91 ? -19.667 -6.545 -4.842 1.00 94.06 91 ILE A C 1
ATOM 739 O O . ILE A 1 91 ? -20.728 -7.049 -5.206 1.00 94.06 91 ILE A O 1
ATOM 743 N N . SER A 1 92 ? -19.166 -5.466 -5.451 1.00 92.75 92 SER A N 1
ATOM 744 C CA . SER A 1 92 ? -19.843 -4.813 -6.580 1.00 92.75 92 SER A CA 1
ATOM 745 C C . SER A 1 92 ? -20.005 -5.736 -7.794 1.00 92.75 92 SER A C 1
ATOM 747 O O . SER A 1 92 ? -21.025 -5.667 -8.477 1.00 92.75 92 SER A O 1
ATOM 749 N N . CYS A 1 93 ? -19.034 -6.615 -8.055 1.00 88.81 93 CYS A N 1
ATOM 750 C CA . CYS A 1 93 ? -19.127 -7.614 -9.119 1.00 88.81 93 CYS A CA 1
ATOM 751 C C . CYS A 1 93 ? -20.186 -8.691 -8.849 1.00 88.81 93 CYS A C 1
ATOM 753 O O . CYS A 1 93 ? -20.755 -9.199 -9.808 1.00 88.81 93 CYS A O 1
ATOM 755 N N . LEU A 1 94 ? -20.445 -9.035 -7.584 1.00 90.94 94 LEU A N 1
ATOM 756 C CA . LEU A 1 94 ? -21.460 -10.025 -7.202 1.00 90.94 94 LEU A CA 1
ATOM 757 C C . LEU A 1 94 ? -22.887 -9.467 -7.236 1.00 90.94 94 LEU A C 1
ATOM 759 O O . LEU A 1 94 ? -23.830 -10.215 -7.460 1.00 90.94 94 LEU A O 1
ATOM 763 N N . ASN A 1 95 ? -23.044 -8.162 -7.013 1.00 84.19 95 ASN A N 1
ATOM 764 C CA . ASN A 1 95 ? -24.344 -7.486 -6.993 1.00 84.19 95 ASN A CA 1
ATOM 765 C C . ASN A 1 95 ? -24.804 -7.001 -8.385 1.00 84.19 95 ASN A C 1
ATOM 767 O O . ASN A 1 95 ? -25.709 -6.169 -8.474 1.00 84.19 95 ASN A O 1
ATOM 771 N N . LYS A 1 96 ? -24.160 -7.479 -9.454 1.00 58.59 96 LYS A N 1
ATOM 772 C CA . LYS A 1 96 ? -24.561 -7.280 -10.853 1.00 58.59 96 LYS A CA 1
ATOM 773 C C . LYS A 1 96 ? -25.233 -8.532 -11.389 1.00 58.59 96 LYS A C 1
ATOM 775 O O . LYS A 1 96 ? -26.198 -8.358 -12.161 1.00 58.59 96 LYS A O 1
#

Foldseek 3Di:
DVVVVDDDDDDDDDDLVRLLVVLVVLCVVVVAAEDPVLSNVLSVCCVVANSVVSSVLRVQQRVVQVVVVHGRYNVSSVVSCVVDDGPVVVVVVVVD

Radius of gyration: 16.62 Å; chains: 1; bounding box: 39×21×52 Å